Protein AF-A0A445IXZ7-F1 (afdb_monomer)

Foldseek 3Di:
DVVVVLQVVQVVCVVCVVVVDADEAEDDCPPPSPPVDPPVVVCVVCVVPRVRPHDYDYD

Sequence (59 aa):
LTNSNYTELNQLYDKYKDQGLEILAFPCNQFGKQEPESNYKIVDFVCSRLKSEFPIFHK

InterPro domains:
  IPR000889 Glutathione peroxidase [PF00255] (2-59)
  IPR000889 Glutathione peroxidase [PS51355] (1-59)
  IPR000889 Glutathione peroxidase [PTHR11592] (1-59)
  IPR029760 Glutathione peroxidase conserved site [PS00763] (24-31)
  IPR036249 Thioredoxin-like superfamily [SSF52833] (2-59)

Structure (mmCIF, N/CA/C/O backbone):
data_AF-A0A445IXZ7-F1
#
_entry.id   AF-A0A445IXZ7-F1
#
loop_
_atom_site.group_PDB
_atom_site.id
_atom_site.type_symbol
_atom_site.label_atom_id
_atom_site.label_alt_id
_atom_site.label_comp_id
_atom_site.label_asym_id
_atom_site.label_entity_id
_atom_site.label_seq_id
_atom_site.pdbx_PDB_ins_code
_atom_site.Cartn_x
_atom_site.Cartn_y
_atom_site.Cartn_z
_atom_site.occupancy
_atom_site.B_iso_or_equiv
_atom_site.auth_seq_id
_atom_site.auth_comp_id
_atom_site.auth_asym_id
_atom_site.auth_atom_id
_atom_site.pdbx_PDB_model_num
ATOM 1 N N . LEU A 1 1 ? 10.270 8.072 -4.490 1.00 57.59 1 LEU A N 1
ATOM 2 C CA . LEU A 1 1 ? 8.835 8.243 -4.801 1.00 57.59 1 LEU A CA 1
ATOM 3 C C . LEU A 1 1 ? 8.024 7.083 -4.237 1.00 57.59 1 LEU A C 1
ATOM 5 O O . LEU A 1 1 ? 7.239 7.307 -3.335 1.00 57.59 1 LEU A O 1
ATOM 9 N N . THR A 1 2 ? 8.280 5.838 -4.641 1.00 62.19 2 THR A N 1
ATOM 10 C CA . THR A 1 2 ? 7.529 4.671 -4.135 1.00 62.19 2 THR A CA 1
ATOM 11 C C . THR A 1 2 ? 7.604 4.516 -2.607 1.00 62.19 2 THR A C 1
ATOM 13 O O . THR A 1 2 ? 6.575 4.419 -1.954 1.00 62.19 2 THR A O 1
ATOM 16 N N . ASN A 1 3 ? 8.796 4.617 -2.005 1.00 63.75 3 ASN A N 1
ATOM 17 C CA . ASN A 1 3 ? 8.952 4.474 -0.545 1.00 63.75 3 ASN A CA 1
ATOM 18 C C . ASN A 1 3 ? 8.250 5.571 0.283 1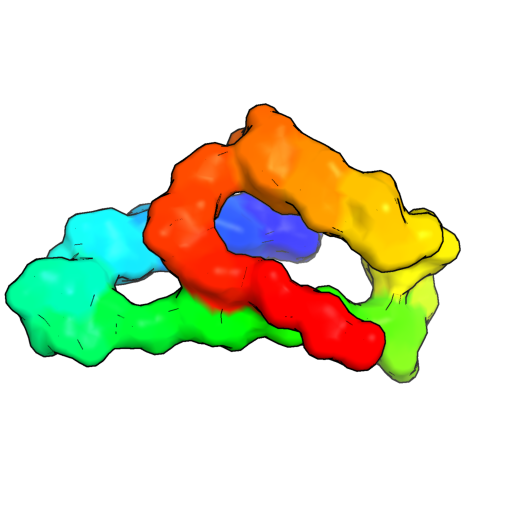.00 63.75 3 ASN A C 1
ATOM 20 O O . ASN A 1 3 ? 7.743 5.278 1.364 1.00 63.75 3 ASN A O 1
ATOM 24 N N . SER A 1 4 ? 8.228 6.821 -0.199 1.00 72.44 4 SER A N 1
ATOM 25 C CA . SER A 1 4 ? 7.577 7.931 0.515 1.00 72.44 4 SER A CA 1
ATOM 26 C C . SER A 1 4 ? 6.058 7.780 0.473 1.00 72.44 4 SER A C 1
ATOM 28 O O . SER A 1 4 ? 5.414 7.848 1.514 1.00 72.44 4 SER A O 1
ATOM 30 N N . ASN A 1 5 ? 5.511 7.435 -0.697 1.00 75.00 5 ASN A N 1
ATOM 31 C 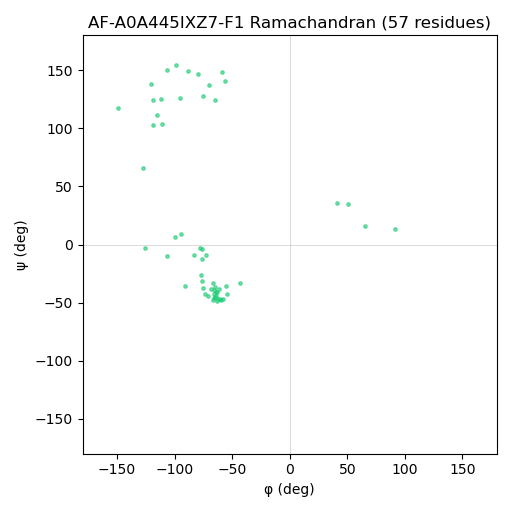CA . ASN A 1 5 ? 4.070 7.285 -0.887 1.00 75.00 5 ASN A CA 1
ATOM 32 C C . ASN A 1 5 ? 3.481 6.194 0.012 1.00 75.00 5 ASN A C 1
ATOM 34 O O . ASN A 1 5 ? 2.483 6.430 0.679 1.00 75.00 5 ASN A O 1
ATOM 38 N N . TYR A 1 6 ? 4.102 5.014 0.079 1.00 77.06 6 TYR A N 1
ATOM 39 C CA . TYR A 1 6 ? 3.578 3.945 0.932 1.00 77.06 6 TYR A CA 1
ATOM 40 C C . TYR A 1 6 ? 3.668 4.271 2.429 1.00 77.06 6 TYR A C 1
ATOM 42 O O . TYR A 1 6 ? 2.787 3.881 3.189 1.00 77.06 6 TYR A O 1
ATOM 50 N N . THR A 1 7 ? 4.695 5.012 2.857 1.00 80.69 7 THR A N 1
ATOM 51 C CA . THR A 1 7 ? 4.805 5.454 4.257 1.00 80.69 7 THR A CA 1
ATOM 52 C C . THR A 1 7 ? 3.670 6.413 4.616 1.00 80.69 7 THR A C 1
ATOM 54 O O . THR A 1 7 ? 3.030 6.261 5.654 1.00 80.69 7 THR A O 1
ATOM 57 N N . GLU A 1 8 ? 3.389 7.378 3.743 1.00 85.62 8 GLU A N 1
ATOM 58 C CA . GLU A 1 8 ? 2.316 8.356 3.936 1.00 85.62 8 GLU A CA 1
ATOM 59 C C . GLU A 1 8 ? 0.924 7.709 3.847 1.00 85.62 8 GLU A C 1
ATOM 61 O O . GLU A 1 8 ? 0.043 8.034 4.640 1.00 85.62 8 GLU A O 1
ATOM 66 N N . LEU A 1 9 ? 0.731 6.742 2.943 1.00 86.50 9 LEU A N 1
ATOM 67 C CA . LEU A 1 9 ? -0.517 5.979 2.830 1.00 86.50 9 LEU A CA 1
ATOM 68 C C . LEU A 1 9 ? -0.775 5.108 4.063 1.00 86.50 9 LEU A C 1
ATOM 70 O O . LEU A 1 9 ? -1.913 5.053 4.519 1.00 86.50 9 LEU A O 1
ATOM 74 N N . ASN A 1 10 ? 0.259 4.491 4.644 1.00 84.44 10 ASN A N 1
ATOM 75 C CA . ASN A 1 10 ? 0.133 3.788 5.924 1.00 84.44 10 ASN A CA 1
ATOM 76 C C . ASN A 1 10 ? -0.324 4.742 7.038 1.00 84.44 10 ASN A C 1
ATOM 78 O O . ASN A 1 10 ? -1.293 4.450 7.727 1.00 84.44 10 ASN A O 1
ATOM 82 N N . GLN A 1 11 ? 0.301 5.919 7.166 1.00 87.81 11 GLN A N 1
ATOM 83 C CA . GLN A 1 11 ? -0.101 6.918 8.168 1.00 87.81 11 GLN A CA 1
ATOM 84 C C . GLN A 1 11 ? -1.542 7.409 7.969 1.00 87.81 11 GLN A C 1
ATOM 86 O O . GLN A 1 11 ? -2.265 7.647 8.938 1.00 87.81 11 GLN A O 1
ATOM 91 N N . LEU A 1 12 ? -1.962 7.579 6.712 1.00 88.69 12 LEU A N 1
ATOM 92 C CA . LEU A 1 12 ?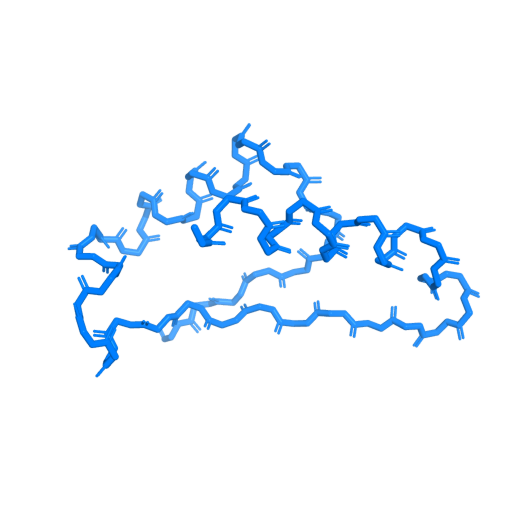 -3.326 7.965 6.369 1.00 88.69 12 LEU A CA 1
ATOM 93 C C . LEU A 1 12 ? -4.321 6.870 6.762 1.00 88.69 12 LEU A C 1
ATOM 95 O O . LEU A 1 12 ? -5.350 7.167 7.369 1.00 88.69 12 LEU A O 1
ATOM 99 N N . TYR A 1 13 ? -4.004 5.619 6.435 1.00 88.94 13 TYR A N 1
ATOM 100 C CA . TYR A 1 13 ? -4.844 4.475 6.755 1.00 88.94 13 TYR A CA 1
ATOM 101 C C . TYR A 1 13 ? -4.988 4.296 8.266 1.00 88.94 13 TYR A C 1
ATOM 103 O O . TYR A 1 13 ? -6.108 4.261 8.765 1.00 88.94 13 TYR A O 1
ATOM 111 N N . ASP A 1 14 ? -3.884 4.324 9.014 1.00 88.62 14 ASP A N 1
ATOM 112 C CA . ASP A 1 14 ? -3.895 4.199 10.476 1.00 88.62 14 ASP A CA 1
ATOM 113 C C . ASP A 1 14 ? -4.789 5.246 11.148 1.00 88.62 14 ASP A C 1
ATOM 115 O O . ASP A 1 14 ? -5.456 4.962 12.142 1.00 88.62 14 ASP A O 1
ATOM 119 N N . LYS A 1 15 ? -4.838 6.462 10.595 1.00 92.25 15 LYS A N 1
ATOM 120 C CA . LYS A 1 15 ? -5.626 7.565 11.153 1.00 92.25 15 LYS A CA 1
ATOM 121 C C . LYS A 1 15 ? -7.131 7.442 10.892 1.00 92.25 15 LYS A C 1
ATOM 123 O O . LYS A 1 15 ? -7.924 7.949 11.689 1.00 92.25 15 LYS A O 1
ATOM 128 N N . TYR A 1 16 ? -7.529 6.843 9.771 1.00 93.25 16 TYR A N 1
ATOM 129 C CA . TYR A 1 16 ? -8.907 6.925 9.275 1.00 93.25 16 TYR A CA 1
ATOM 130 C C . TYR A 1 16 ? -9.575 5.571 9.005 1.00 93.25 16 TYR A C 1
ATOM 132 O O . TYR A 1 16 ? -10.765 5.565 8.687 1.00 93.25 16 TYR A O 1
ATOM 140 N N . LYS A 1 17 ? -8.883 4.436 9.167 1.00 89.56 17 LYS A N 1
ATOM 141 C CA . LYS A 1 17 ? -9.469 3.098 8.967 1.00 89.56 17 LYS A CA 1
ATOM 142 C C . LYS A 1 17 ? -10.727 2.880 9.812 1.00 89.56 17 LYS A C 1
ATOM 144 O O . LYS A 1 17 ? -11.763 2.479 9.2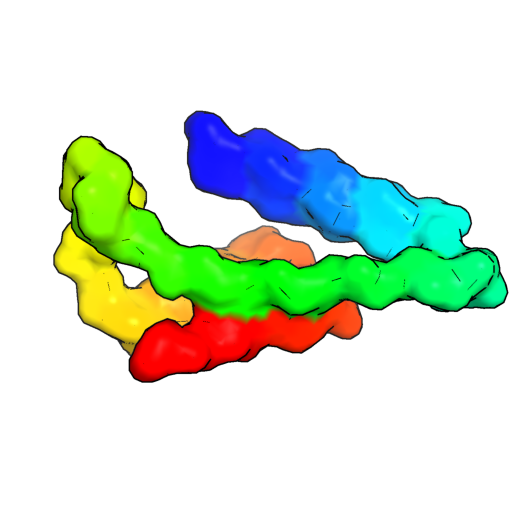94 1.00 89.56 17 LYS A O 1
ATOM 149 N N . ASP A 1 18 ? -10.703 3.310 11.074 1.00 91.44 18 ASP A N 1
ATOM 150 C CA . ASP A 1 18 ? -11.850 3.199 11.991 1.00 91.44 18 ASP A CA 1
ATOM 151 C C . ASP A 1 18 ? -12.988 4.188 11.664 1.00 91.44 18 ASP A C 1
ATOM 153 O O . ASP A 1 18 ? -14.081 4.105 12.220 1.00 91.44 18 ASP A O 1
ATOM 157 N N . GLN A 1 19 ? -12.744 5.130 10.748 1.00 94.62 19 GLN A N 1
ATOM 158 C CA . GLN A 1 19 ? -13.727 6.084 10.226 1.00 94.62 19 GLN A CA 1
ATOM 159 C C . GLN A 1 19 ? -14.283 5.645 8.859 1.00 94.62 19 GLN A C 1
ATOM 161 O O . GLN A 1 19 ? -15.033 6.393 8.232 1.00 94.62 19 GLN A O 1
ATOM 166 N N . GLY A 1 20 ? -13.930 4.439 8.398 1.00 92.00 20 GLY A N 1
ATOM 167 C CA . GLY A 1 20 ? -14.408 3.853 7.147 1.00 92.00 20 GLY A CA 1
ATOM 168 C C . GLY A 1 20 ? -13.530 4.130 5.926 1.00 92.00 20 GLY A C 1
ATOM 169 O O . GLY A 1 20 ? -13.987 3.910 4.805 1.00 92.00 20 GLY A O 1
ATOM 170 N N . LEU A 1 21 ? -12.297 4.623 6.105 1.00 91.62 21 LEU A N 1
ATOM 171 C CA . LEU A 1 21 ? -11.343 4.731 4.998 1.00 91.62 21 LEU A CA 1
ATOM 172 C C . LEU A 1 21 ? -10.777 3.350 4.647 1.00 91.62 21 LEU A C 1
ATOM 174 O O . LEU A 1 21 ? -10.190 2.701 5.503 1.00 91.62 21 LEU A O 1
ATOM 178 N N . GLU A 1 22 ? -10.848 2.979 3.369 1.00 90.44 22 GLU A N 1
ATOM 179 C CA . GLU A 1 22 ? -10.220 1.773 2.820 1.00 90.44 22 GLU A CA 1
ATOM 180 C C . GLU A 1 22 ? -9.222 2.150 1.715 1.00 90.44 22 GLU A C 1
ATOM 182 O O . GLU A 1 22 ? -9.510 3.018 0.884 1.00 90.44 22 GLU A O 1
ATOM 187 N N . ILE A 1 23 ? -8.052 1.503 1.682 1.00 87.00 23 ILE A N 1
ATOM 188 C CA . ILE A 1 23 ? -7.024 1.722 0.653 1.00 87.00 23 ILE A CA 1
ATOM 189 C C . ILE A 1 23 ? -6.780 0.418 -0.106 1.00 87.00 23 ILE A C 1
ATOM 191 O O . ILE A 1 23 ? -6.420 -0.594 0.481 1.00 87.00 23 ILE A O 1
ATOM 195 N N . LEU A 1 24 ? -6.924 0.459 -1.433 1.00 83.94 24 LEU A N 1
ATOM 196 C CA . LEU A 1 24 ? -6.675 -0.680 -2.319 1.00 83.94 24 LEU A CA 1
ATOM 197 C C . LEU A 1 24 ? -5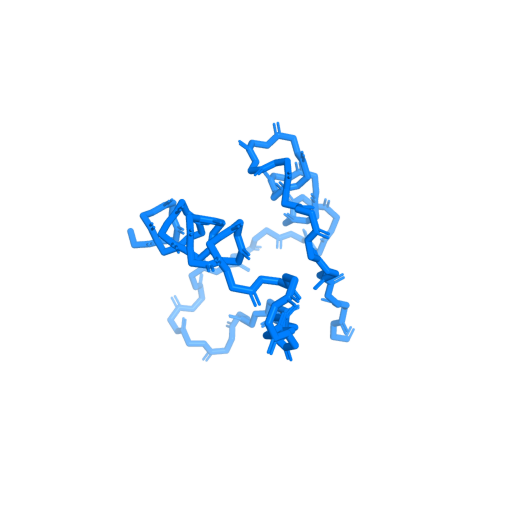.495 -0.349 -3.238 1.00 83.94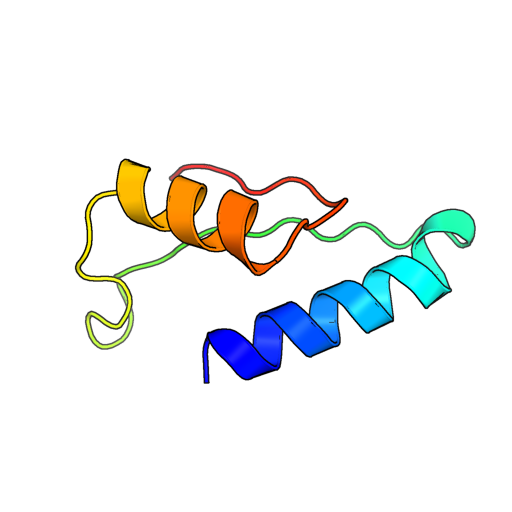 24 LEU A C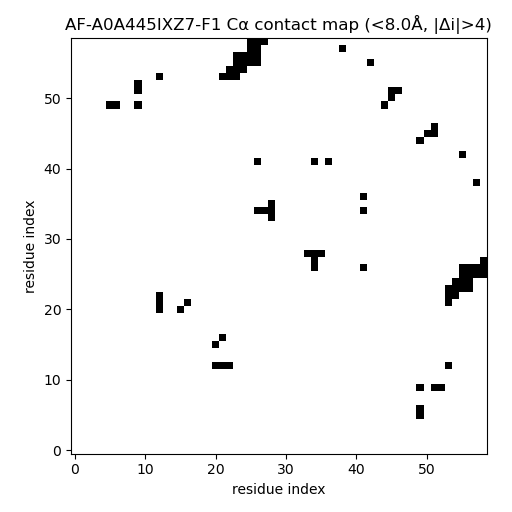 1
ATOM 199 O O . LEU A 1 24 ? -5.600 0.526 -4.102 1.00 83.94 24 LEU A O 1
ATOM 203 N N . ALA A 1 25 ? -4.362 -1.025 -3.049 1.00 83.25 25 ALA A N 1
ATOM 204 C CA . ALA A 1 25 ? -3.155 -0.773 -3.835 1.00 83.25 25 ALA A CA 1
ATOM 205 C C . ALA A 1 25 ? -3.047 -1.736 -5.028 1.00 83.25 25 ALA A C 1
ATOM 207 O O . ALA A 1 25 ? -3.058 -2.953 -4.847 1.00 83.25 25 ALA A O 1
ATOM 208 N N . PHE A 1 26 ? -2.893 -1.187 -6.239 1.00 81.06 26 PHE A N 1
ATOM 209 C CA . PHE A 1 26 ? -2.713 -1.942 -7.486 1.00 81.06 26 PHE A CA 1
ATOM 210 C C . PHE A 1 26 ? -1.358 -1.592 -8.121 1.00 81.06 26 PHE A C 1
ATOM 212 O O . PHE A 1 26 ? -1.232 -0.522 -8.727 1.00 81.06 26 PHE A O 1
ATOM 219 N N . PRO A 1 27 ? -0.340 -2.463 -7.996 1.00 74.75 27 PRO A N 1
ATOM 220 C CA . PRO A 1 27 ? 0.950 -2.281 -8.652 1.00 74.75 27 PRO A CA 1
ATOM 221 C C . PRO A 1 27 ? 0.798 -2.141 -10.171 1.00 74.75 27 PRO A C 1
ATOM 223 O O . PRO A 1 27 ? -0.021 -2.820 -10.799 1.00 74.75 27 PRO A O 1
ATOM 226 N N . CYS A 1 28 ? 1.583 -1.256 -10.784 1.00 74.88 28 CYS A N 1
ATOM 227 C CA . CYS A 1 28 ? 1.479 -0.957 -12.207 1.00 74.88 28 CYS A CA 1
ATOM 228 C C . CYS A 1 28 ? 2.830 -0.573 -12.811 1.00 74.88 28 CYS A C 1
ATOM 230 O O . CYS A 1 28 ? 3.393 0.485 -12.543 1.00 74.88 28 CYS A O 1
ATOM 232 N N . ASN A 1 29 ? 3.283 -1.387 -13.763 1.00 71.06 29 ASN A N 1
ATOM 233 C CA . ASN A 1 29 ? 4.543 -1.164 -14.470 1.00 71.06 29 ASN A CA 1
ATOM 234 C C . ASN A 1 29 ? 4.389 -0.404 -15.810 1.00 71.06 29 ASN A C 1
ATOM 236 O O . ASN A 1 29 ? 5.322 -0.331 -16.610 1.00 71.06 29 ASN A O 1
ATOM 240 N N . GLN A 1 30 ? 3.202 0.138 -16.112 1.00 68.50 30 GLN A N 1
ATOM 241 C CA . GLN A 1 30 ? 2.914 0.770 -17.413 1.00 68.50 30 GLN A CA 1
ATOM 242 C C . GLN A 1 30 ? 3.381 2.231 -17.507 1.00 68.50 30 GLN A C 1
ATOM 244 O O . GLN A 1 30 ? 3.403 2.794 -18.600 1.00 68.50 30 GLN A O 1
ATOM 249 N N . PHE A 1 31 ? 3.814 2.829 -16.395 1.00 74.88 31 PHE A N 1
ATOM 250 C CA . PHE A 1 31 ? 4.307 4.204 -16.340 1.00 74.88 31 PHE A CA 1
ATOM 251 C C . PHE A 1 31 ? 5.813 4.210 -16.065 1.00 74.88 31 PHE A C 1
ATOM 253 O O . PHE A 1 31 ? 6.267 3.941 -14.957 1.00 74.88 31 PHE A O 1
ATOM 260 N N . GLY A 1 32 ? 6.614 4.469 -17.102 1.00 66.06 32 GLY A N 1
ATOM 261 C CA . GLY A 1 32 ? 8.066 4.646 -16.964 1.00 66.06 32 GLY A CA 1
ATOM 262 C C . GLY A 1 32 ? 8.853 3.411 -16.506 1.00 66.06 32 GLY A C 1
ATOM 263 O O . GLY A 1 32 ? 9.997 3.564 -16.091 1.00 66.06 32 GLY A O 1
ATOM 264 N N . LYS A 1 33 ? 8.261 2.207 -16.567 1.00 65.44 33 LYS A N 1
ATOM 265 C CA . LYS A 1 33 ? 8.845 0.942 -16.083 1.00 65.44 33 LYS A CA 1
ATOM 266 C C . LYS A 1 33 ? 9.385 1.017 -14.644 1.00 65.44 33 LYS A C 1
ATOM 268 O O . LYS A 1 33 ? 10.419 0.429 -14.335 1.00 65.44 33 LYS A O 1
ATOM 273 N N . GLN A 1 34 ? 8.727 1.795 -13.784 1.00 58.38 34 GLN A N 1
ATOM 274 C CA . GLN A 1 34 ? 9.205 2.080 -12.427 1.00 58.38 34 GLN A CA 1
ATOM 275 C C . GLN A 1 34 ? 9.006 0.914 -11.441 1.00 58.38 34 GLN A C 1
ATOM 277 O O . GLN A 1 34 ? 9.499 0.984 -10.318 1.00 58.38 34 GLN A O 1
ATOM 282 N N . GLU A 1 35 ? 8.371 -0.178 -11.879 1.00 58.66 35 GLU A N 1
ATOM 283 C CA . GLU A 1 35 ? 8.254 -1.448 -11.151 1.00 58.66 35 GLU A CA 1
ATOM 284 C C . GLU A 1 35 ? 8.712 -2.620 -12.046 1.00 58.66 35 GLU A C 1
ATOM 286 O O . GLU A 1 35 ? 7.905 -3.451 -12.462 1.00 58.66 35 GLU A O 1
ATOM 291 N N . PRO A 1 36 ? 10.007 -2.688 -12.414 1.00 57.06 36 PRO A N 1
ATOM 292 C CA . PRO A 1 36 ? 10.508 -3.670 -13.377 1.00 57.06 36 PRO A CA 1
ATOM 293 C C . PRO A 1 36 ? 10.661 -5.084 -12.792 1.00 57.06 36 PRO A C 1
ATOM 295 O O . PRO A 1 36 ? 10.883 -6.032 -13.543 1.00 57.06 36 PRO A O 1
ATOM 298 N N . GLU A 1 37 ? 10.575 -5.227 -11.470 1.00 55.84 37 GLU A N 1
ATOM 299 C CA . GLU A 1 37 ? 10.714 -6.504 -10.767 1.00 55.84 37 GLU A CA 1
ATOM 300 C C . GLU A 1 37 ? 9.416 -7.323 -10.845 1.00 55.84 37 GLU A C 1
ATOM 302 O O . GLU A 1 37 ? 8.315 -6.778 -10.883 1.00 55.84 37 GLU A O 1
ATOM 307 N N . SER A 1 38 ? 9.540 -8.652 -10.893 1.00 57.75 38 SER A N 1
ATOM 308 C CA . SER A 1 38 ? 8.388 -9.553 -11.011 1.00 57.75 38 SER A CA 1
ATOM 309 C C . SER A 1 38 ? 7.411 -9.370 -9.842 1.00 57.75 38 SER A C 1
ATOM 311 O O . SER A 1 38 ? 7.829 -9.086 -8.718 1.00 57.75 38 SER A O 1
ATOM 313 N N . ASN A 1 39 ? 6.111 -9.577 -10.090 1.00 57.88 39 ASN A N 1
ATOM 314 C CA . ASN A 1 39 ? 5.023 -9.400 -9.110 1.00 57.88 39 ASN A CA 1
ATOM 315 C C . ASN A 1 39 ? 5.335 -9.971 -7.710 1.00 57.88 39 ASN A C 1
ATOM 317 O O . ASN A 1 39 ? 4.926 -9.396 -6.706 1.00 57.88 39 ASN A O 1
ATOM 321 N N . TYR A 1 40 ? 6.096 -11.067 -7.634 1.00 56.84 40 TYR A N 1
ATOM 322 C CA . TYR A 1 40 ? 6.515 -11.693 -6.378 1.00 56.84 40 TYR A CA 1
ATOM 323 C C . TYR A 1 40 ? 7.430 -10.816 -5.518 1.00 56.84 40 TYR A C 1
ATOM 325 O O . TYR A 1 40 ? 7.248 -10.755 -4.306 1.00 56.84 40 TYR A O 1
ATOM 333 N N . LYS A 1 41 ? 8.382 -10.099 -6.120 1.00 62.41 41 LYS A N 1
ATOM 334 C CA . LYS A 1 41 ? 9.275 -9.198 -5.381 1.00 62.41 41 LYS A CA 1
ATOM 335 C C . LYS A 1 41 ? 8.602 -7.891 -4.993 1.00 62.41 41 LYS A C 1
ATOM 337 O O . LYS A 1 41 ? 9.013 -7.294 -4.008 1.00 62.41 41 LYS A O 1
ATOM 342 N N . ILE A 1 42 ? 7.583 -7.451 -5.731 1.00 64.31 42 ILE A N 1
ATOM 343 C CA . ILE A 1 42 ? 6.794 -6.270 -5.353 1.00 64.31 42 ILE A CA 1
ATOM 344 C C . ILE A 1 42 ? 6.013 -6.572 -4.076 1.00 64.31 42 ILE A C 1
ATOM 346 O O . ILE A 1 42 ? 6.095 -5.806 -3.121 1.00 64.31 42 ILE A O 1
ATOM 350 N N . VAL A 1 43 ? 5.329 -7.718 -4.025 1.00 61.78 43 VAL A N 1
ATOM 351 C CA . VAL A 1 43 ? 4.612 -8.145 -2.818 1.00 61.78 43 VAL A CA 1
ATOM 352 C C . VAL A 1 43 ? 5.577 -8.346 -1.658 1.00 61.78 43 VAL A C 1
ATOM 354 O O . VAL A 1 43 ? 5.337 -7.802 -0.590 1.00 61.78 43 VAL A O 1
ATOM 357 N N . ASP A 1 44 ? 6.699 -9.038 -1.862 1.00 62.69 44 ASP A N 1
ATOM 358 C CA . ASP A 1 44 ? 7.682 -9.242 -0.794 1.00 62.69 44 ASP A CA 1
ATOM 359 C C . ASP A 1 44 ? 8.286 -7.910 -0.318 1.00 62.69 44 ASP A C 1
ATOM 361 O O . ASP A 1 44 ? 8.388 -7.659 0.877 1.00 62.69 44 ASP A O 1
ATOM 365 N N . PHE A 1 45 ? 8.588 -6.972 -1.220 1.00 65.88 45 PHE A N 1
ATOM 366 C CA . PHE A 1 45 ? 9.082 -5.644 -0.852 1.00 65.88 45 PHE A CA 1
ATOM 367 C C . PHE A 1 45 ? 8.051 -4.838 -0.058 1.00 65.88 45 PHE A C 1
ATOM 369 O O . PHE A 1 45 ? 8.407 -4.235 0.954 1.00 65.88 45 PHE A O 1
ATOM 376 N N . VAL A 1 46 ? 6.781 -4.831 -0.472 1.00 63.16 46 VAL A N 1
ATOM 377 C CA . VAL A 1 46 ? 5.746 -4.070 0.237 1.00 63.16 46 VAL A CA 1
ATOM 378 C C . VAL A 1 46 ? 5.360 -4.754 1.554 1.00 63.16 46 VAL A C 1
ATOM 380 O O . VAL A 1 46 ? 5.305 -4.093 2.588 1.00 63.16 46 VAL A O 1
ATOM 383 N N . CYS A 1 47 ? 5.210 -6.077 1.586 1.00 60.75 47 CYS A N 1
ATOM 384 C CA . CYS A 1 47 ? 4.921 -6.815 2.816 1.00 60.75 47 CYS A CA 1
ATOM 385 C C . CYS A 1 47 ? 6.083 -6.754 3.824 1.00 60.75 47 CYS A C 1
ATOM 387 O O . CYS A 1 47 ? 5.843 -6.528 5.010 1.00 60.75 47 CYS A O 1
ATOM 389 N N . SER A 1 48 ? 7.337 -6.904 3.378 1.00 61.06 48 SER A N 1
ATOM 390 C CA . SER A 1 48 ? 8.508 -6.904 4.270 1.00 61.06 48 SER A CA 1
ATOM 391 C C . SER A 1 48 ? 8.897 -5.511 4.768 1.00 61.06 48 SER A C 1
ATOM 393 O O . SER A 1 48 ? 9.288 -5.377 5.930 1.00 61.06 48 SER A O 1
ATOM 395 N N . ARG A 1 49 ? 8.792 -4.461 3.936 1.00 56.88 49 ARG A N 1
ATOM 396 C CA . ARG A 1 49 ? 9.177 -3.098 4.345 1.00 56.88 49 ARG A CA 1
ATOM 397 C C . ARG A 1 49 ? 8.053 -2.281 4.945 1.00 56.88 49 ARG A C 1
ATOM 399 O O . ARG A 1 49 ? 8.338 -1.446 5.798 1.00 56.88 49 ARG A O 1
ATOM 406 N N . LEU A 1 50 ? 6.827 -2.442 4.460 1.00 60.44 50 LEU A N 1
ATOM 407 C CA . LEU A 1 50 ? 5.775 -1.468 4.733 1.00 60.44 50 LEU A CA 1
ATOM 408 C C . LEU A 1 50 ? 4.741 -1.970 5.730 1.00 60.44 50 LEU A C 1
ATOM 410 O O . LEU A 1 50 ? 3.985 -1.138 6.213 1.00 60.44 50 LEU A O 1
ATOM 414 N N . LYS A 1 51 ? 4.747 -3.263 6.104 1.00 60.16 51 LYS A N 1
ATOM 415 C CA . LYS A 1 51 ? 3.797 -3.849 7.077 1.00 60.16 51 LYS A CA 1
ATOM 416 C C . LYS A 1 51 ? 2.368 -3.327 6.866 1.00 60.16 51 LYS A C 1
ATOM 418 O O . LYS A 1 51 ? 1.666 -3.040 7.830 1.00 60.16 51 LYS A O 1
ATOM 423 N N . SER A 1 52 ? 1.993 -3.105 5.608 1.00 58.62 52 SER A N 1
ATOM 424 C CA . SER A 1 52 ? 0.768 -2.388 5.290 1.00 58.62 52 SER A CA 1
ATOM 425 C C . SER A 1 52 ? -0.413 -3.212 5.778 1.00 58.62 52 SER A C 1
ATOM 427 O O . SER A 1 52 ? -0.542 -4.386 5.438 1.00 58.62 52 SER A O 1
ATOM 429 N N . GLU A 1 53 ? -1.249 -2.596 6.608 1.00 69.12 53 GLU A N 1
ATOM 430 C CA . GLU A 1 53 ? -2.453 -3.222 7.160 1.00 69.12 53 GLU A CA 1
ATOM 431 C C . GLU A 1 53 ? -3.613 -3.259 6.149 1.00 69.12 53 GLU A C 1
ATOM 433 O O . GLU A 1 53 ? -4.671 -3.809 6.445 1.00 69.12 53 GLU A O 1
ATOM 438 N N . PHE A 1 54 ? -3.418 -2.682 4.959 1.00 73.88 54 PHE A N 1
ATOM 439 C CA . PHE A 1 54 ? -4.390 -2.640 3.870 1.00 73.88 54 PHE A CA 1
ATOM 440 C C . PHE A 1 54 ? -4.011 -3.590 2.715 1.00 73.88 54 PHE A C 1
ATOM 442 O O . PHE A 1 54 ? -2.823 -3.842 2.475 1.00 73.88 54 PHE A O 1
ATOM 449 N N . PRO A 1 55 ? -4.999 -4.134 1.981 1.00 73.06 55 PRO A N 1
ATOM 450 C CA . PRO A 1 55 ? -4.770 -5.144 0.954 1.00 73.06 55 PRO A CA 1
ATOM 451 C C . PRO A 1 55 ? -4.065 -4.592 -0.297 1.00 73.06 55 PRO A C 1
ATOM 453 O O . PRO A 1 55 ? -4.402 -3.534 -0.838 1.00 73.06 55 PRO A O 1
ATOM 456 N N . ILE A 1 56 ? -3.104 -5.371 -0.800 1.00 73.50 56 ILE A N 1
ATOM 457 C CA . ILE A 1 56 ? -2.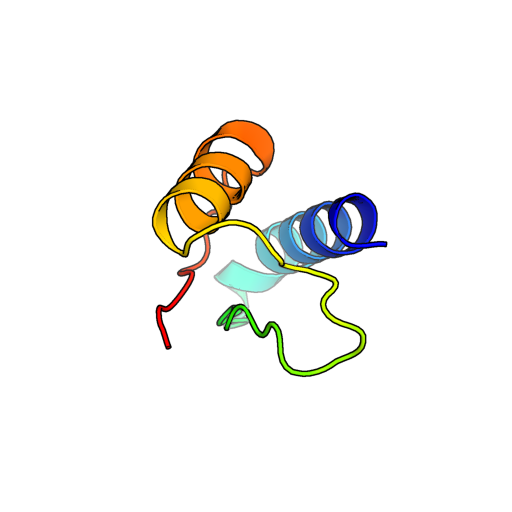381 -5.114 -2.052 1.00 73.50 56 ILE A CA 1
ATOM 458 C C . ILE A 1 56 ? -2.796 -6.179 -3.054 1.00 73.50 56 ILE A C 1
ATOM 460 O O . ILE A 1 56 ? -2.690 -7.376 -2.786 1.00 73.50 56 ILE A O 1
ATOM 464 N N . PHE A 1 57 ? -3.270 -5.740 -4.210 1.00 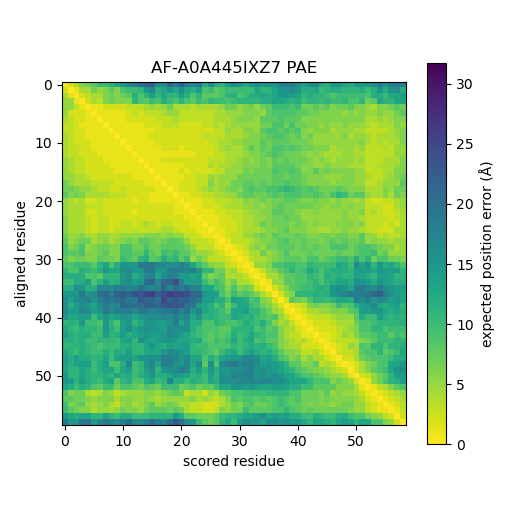72.62 57 PHE A N 1
ATOM 465 C CA . PHE A 1 57 ? -3.849 -6.611 -5.218 1.00 72.62 57 PHE A CA 1
ATOM 466 C C . PHE A 1 57 ? -2.843 -6.939 -6.310 1.00 72.62 57 PHE A C 1
ATOM 468 O O . PHE A 1 57 ? -1.917 -6.183 -6.596 1.00 72.62 57 PHE A O 1
ATOM 475 N N . HIS A 1 58 ? -3.059 -8.080 -6.952 1.00 63.38 58 HIS A N 1
ATOM 476 C CA . HIS A 1 58 ? -2.357 -8.433 -8.173 1.00 63.38 58 HIS A CA 1
ATOM 477 C C . HIS A 1 58 ? -3.105 -7.891 -9.392 1.00 63.38 58 HIS A C 1
ATOM 479 O O . HIS A 1 58 ? -4.332 -7.781 -9.383 1.00 63.38 58 HIS A O 1
ATOM 485 N N . LYS A 1 59 ? -2.340 -7.570 -10.436 1.00 52.62 59 LYS A N 1
ATOM 486 C CA . LYS A 1 59 ? -2.864 -7.424 -11.792 1.00 52.62 59 LYS A CA 1
ATOM 487 C C . LYS A 1 59 ? -3.190 -8.792 -12.385 1.00 52.62 59 LYS A C 1
ATOM 489 O O . LYS A 1 59 ? -2.393 -9.725 -12.136 1.00 52.62 59 LYS A O 1
#

Radius of gyration: 11.95 Å; Cα contacts (8 Å, |Δi|>4): 44; chains: 1; bounding box: 25×20×29 Å

pLDDT: mean 72.61, std 12.56, range [52.62, 94.62]

Solvent-accessible surface area (backbone atoms only — not comparable to full-atom values): 3795 Å² total; per-residue (Å²): 108,73,72,58,51,55,54,53,48,46,56,52,41,75,73,30,39,93,76,72,53,82,63,82,46,72,76,68,47,87,62,88,53,77,50,79,62,59,73,68,56,53,52,49,49,45,55,73,73,56,66,58,94,55,61,73,51,83,126

Secondary structure (DSSP, 8-state):
-HHHHHHHHHHHHHHHGGGT----B----TTTT---S-HHHHHHHHHHHH--SS-B---

Nearest PDB structures (foldseek):
  2v1m-assembly1_A  TM=9.152E-01  e=5.299E-03  Schistosoma mansoni
  2wgr-assembly1_A  TM=9.070E-01  e=1.125E-02  Schistosoma mansoni
  1yzy-assembly2_B  TM=3.123E-01  e=7.023E+00  Haemophilus influenzae

Mean predicted aligned error: 7.75 Å

Organism: Glycine soja (NCBI:txid3848)